Protein AF-A0A922MHQ9-F1 (afdb_monomer)

Solvent-accessible surface area (backbone atoms only — not comparable to full-atom values): 6938 Å² total; per-residue (Å²): 114,76,73,62,31,70,70,41,74,36,50,90,75,56,65,33,56,46,80,45,79,46,62,55,66,67,61,29,44,54,52,35,54,57,51,30,53,52,40,46,50,33,72,75,74,68,55,50,77,65,57,57,57,72,41,56,87,70,69,75,60,53,77,57,65,64,52,58,71,42,80,59,46,78,47,82,42,68,33,66,55,48,74,43,97,87,71,46,79,42,78,40,54,62,20,65,62,28,32,51,51,21,50,51,46,42,52,52,52,53,52,53,52,57,57,62,74,74,111

Organism: Spodoptera exigua (NCBI:txid7107)

Nearest PDB structures (foldseek):
  5yak-assembly3_E  TM=9.862E-01  e=7.823E-13  Homo sapiens
  4ttc-assembly2_D  TM=9.852E-01  e=1.157E-12  Homo sapiens
  3gh8-assembly3_F  TM=9.803E-01  e=1.157E-12  Mus musculus
  3tnz-assembly1_B  TM=9.846E-01  e=2.702E-12  Mus musculus
  5ko8-assembly2_B-2  TM=9.833E-01  e=8.189E-12  Haliscomenobacter hydrossis DSM 1100

InterPro domains:
  IPR000415 Nitroreductase-like [G3DSA:3.40.109.10] (1-113)
  IPR000415 Nitroreductase-like [SSF55469] (4-110)
  IPR029479 Nitroreductase [PF00881] (4-107)
  IPR050627 Nitroreductase/BluB [PTHR23026] (4-111)

Structure (mmCIF, N/CA/C/O backbone):
data_AF-A0A922MHQ9-F1
#
_entry.id   AF-A0A922MHQ9-F1
#
loop_
_atom_site.group_PDB
_atom_site.id
_atom_site.type_symbol
_atom_site.label_atom_id
_atom_site.label_alt_id
_atom_site.label_comp_id
_atom_site.label_asym_id
_atom_site.label_entity_id
_atom_site.label_seq_id
_atom_site.pdbx_PDB_ins_code
_atom_site.Cartn_x
_atom_site.Cartn_y
_atom_site.Cartn_z
_atom_site.occupancy
_atom_site.B_iso_or_equiv
_atom_site.auth_seq_id
_atom_site.auth_comp_id
_atom_site.auth_asym_id
_atom_site.auth_atom_id
_atom_site.pdbx_PDB_model_num
ATOM 1 N N . MET A 1 1 ? -3.295 -13.538 -7.881 1.00 41.75 1 MET A N 1
ATOM 2 C CA . MET A 1 1 ? -3.264 -12.080 -7.611 1.00 41.75 1 MET A CA 1
ATOM 3 C C . MET A 1 1 ? -2.092 -11.383 -8.292 1.00 41.75 1 MET A C 1
ATOM 5 O O . MET A 1 1 ? -2.360 -10.586 -9.174 1.00 41.75 1 MET A O 1
ATOM 9 N N . HIS A 1 2 ? -0.829 -11.718 -7.990 1.00 40.16 2 HIS A N 1
ATOM 10 C CA . HIS A 1 2 ? 0.347 -11.065 -8.605 1.00 40.16 2 HIS A CA 1
ATOM 11 C C . HIS A 1 2 ? 0.372 -11.123 -10.151 1.00 40.16 2 HIS A C 1
ATOM 13 O O . HIS A 1 2 ? 0.721 -10.150 -10.808 1.00 40.16 2 HIS A O 1
ATOM 19 N N . GLN A 1 3 ? -0.064 -12.239 -10.745 1.00 48.16 3 GLN A N 1
ATOM 20 C CA . GLN A 1 3 ? -0.081 -12.420 -12.205 1.00 48.16 3 GLN A CA 1
ATOM 21 C C . GLN A 1 3 ? -1.096 -11.530 -12.946 1.00 48.16 3 GLN A C 1
ATOM 23 O O . GLN A 1 3 ? -0.869 -11.216 -14.106 1.00 48.16 3 GLN A O 1
ATOM 28 N N . ALA A 1 4 ? -2.182 -11.089 -12.297 1.00 50.56 4 ALA A N 1
ATOM 29 C CA . ALA A 1 4 ? -3.203 -10.256 -12.944 1.00 50.56 4 ALA A CA 1
ATOM 30 C C . ALA A 1 4 ? -2.778 -8.780 -13.049 1.00 50.56 4 ALA A C 1
ATOM 32 O O . ALA A 1 4 ? -3.116 -8.101 -14.009 1.00 50.56 4 ALA A O 1
ATOM 33 N N . SER A 1 5 ? -1.996 -8.269 -12.094 1.00 52.56 5 SER A N 1
ATOM 34 C CA . SER A 1 5 ? -1.465 -6.900 -12.169 1.00 52.56 5 SER A CA 1
ATOM 35 C C . SER A 1 5 ? -0.307 -6.777 -13.164 1.00 52.56 5 SER A C 1
ATOM 37 O O . SER A 1 5 ? -0.132 -5.722 -13.767 1.00 52.56 5 SER A O 1
ATOM 39 N N . GLY A 1 6 ? 0.447 -7.862 -13.384 1.00 59.00 6 GLY A N 1
ATOM 40 C CA . GLY A 1 6 ? 1.492 -7.935 -14.413 1.00 59.00 6 GLY A CA 1
ATOM 41 C C . GLY A 1 6 ? 0.962 -7.839 -15.848 1.00 59.00 6 GLY A C 1
ATOM 42 O O . GLY A 1 6 ? 1.706 -7.484 -16.747 1.00 59.00 6 GLY A O 1
ATOM 43 N N . THR A 1 7 ? -0.335 -8.069 -16.081 1.00 59.81 7 THR A N 1
ATOM 44 C CA . THR A 1 7 ? -0.947 -7.878 -17.409 1.00 59.81 7 THR A CA 1
ATOM 45 C C . THR A 1 7 ? -1.397 -6.438 -17.668 1.00 59.81 7 THR A C 1
ATOM 47 O O . THR A 1 7 ? -2.023 -6.164 -18.692 1.00 59.81 7 THR A O 1
ATOM 50 N N . SER A 1 8 ? -1.128 -5.510 -16.743 1.00 56.59 8 SER A N 1
ATOM 51 C CA . SER A 1 8 ? -1.451 -4.097 -16.931 1.00 56.59 8 SER A CA 1
ATOM 52 C C . SER A 1 8 ? -0.647 -3.504 -18.098 1.00 56.59 8 SER A C 1
ATOM 54 O O . SER A 1 8 ? 0.549 -3.781 -18.224 1.00 56.59 8 SER A O 1
ATOM 56 N N . PRO A 1 9 ? -1.242 -2.648 -18.950 1.00 61.34 9 PRO A N 1
ATOM 57 C CA . PRO A 1 9 ? -0.468 -1.910 -19.940 1.00 61.34 9 PRO A CA 1
ATOM 58 C C . PRO A 1 9 ? 0.532 -0.976 -19.236 1.00 61.34 9 PRO A C 1
ATOM 60 O O . PRO A 1 9 ? 0.216 -0.353 -18.222 1.00 61.34 9 PRO A O 1
ATOM 63 N N . SER A 1 10 ? 1.747 -0.858 -19.778 1.00 54.75 10 SER A N 1
ATOM 64 C CA . SER A 1 10 ? 2.763 0.092 -19.303 1.00 54.75 10 SER A CA 1
ATOM 65 C C . SER A 1 10 ? 3.399 0.849 -20.461 1.00 54.75 10 SER A C 1
ATOM 67 O O . SER A 1 10 ? 3.622 0.298 -21.544 1.00 54.75 10 SER A O 1
ATOM 69 N N . GLY A 1 11 ? 3.721 2.125 -20.227 1.00 42.97 11 GLY A N 1
ATOM 70 C CA . GLY A 1 11 ? 4.460 2.939 -21.188 1.00 42.97 11 GLY A CA 1
ATOM 71 C C . GLY A 1 11 ? 5.769 2.252 -21.588 1.00 42.97 11 GLY A C 1
ATOM 72 O O . GLY A 1 11 ? 6.576 1.888 -20.732 1.00 42.97 11 GLY A O 1
ATOM 73 N N . ALA A 1 12 ? 5.965 2.045 -22.892 1.00 56.66 12 ALA A N 1
ATOM 74 C CA . ALA A 1 12 ? 7.128 1.353 -23.459 1.00 56.66 12 ALA A CA 1
ATOM 75 C C . ALA A 1 12 ? 7.389 -0.066 -22.898 1.00 56.66 12 ALA A C 1
ATOM 77 O O . ALA A 1 12 ? 8.540 -0.511 -22.898 1.00 56.66 12 ALA A O 1
ATOM 78 N N . HIS A 1 13 ? 6.338 -0.750 -22.417 1.00 63.31 13 HIS A N 1
ATOM 79 C CA . HIS A 1 13 ? 6.400 -2.094 -21.829 1.00 63.31 13 HIS A CA 1
ATOM 80 C C . HIS A 1 13 ? 7.510 -2.207 -20.767 1.00 63.31 13 HIS A C 1
ATOM 82 O O . HIS A 1 13 ? 8.420 -3.029 -20.855 1.00 63.31 13 HIS A O 1
ATOM 88 N N . THR A 1 14 ? 7.506 -1.255 -19.829 1.00 59.84 14 THR A N 1
ATOM 89 C CA . THR A 1 14 ? 8.537 -1.118 -18.786 1.00 59.84 14 THR A CA 1
ATOM 90 C C . THR A 1 14 ? 8.136 -1.707 -17.440 1.00 59.84 14 THR A C 1
ATOM 92 O O . THR A 1 14 ? 9.009 -1.833 -16.589 1.00 59.84 14 THR A O 1
ATOM 95 N N . GLU A 1 15 ? 6.853 -2.044 -17.261 1.00 73.62 15 GLU A N 1
ATOM 96 C CA . GLU A 1 15 ? 6.286 -2.655 -16.046 1.00 73.62 15 GLU A CA 1
ATOM 97 C C . GLU A 1 15 ? 6.801 -1.997 -14.749 1.00 73.62 15 GLU A C 1
ATOM 99 O O . GLU A 1 15 ? 7.409 -2.652 -13.904 1.00 73.62 15 GLU A O 1
ATOM 104 N N . PRO A 1 16 ? 6.605 -0.671 -14.589 1.00 81.12 16 PRO A N 1
ATOM 105 C CA . PRO A 1 16 ? 7.291 0.144 -13.589 1.00 81.12 16 PRO A CA 1
ATOM 106 C C . PRO A 1 16 ? 6.694 0.009 -12.177 1.00 81.12 16 PRO A C 1
ATOM 108 O O . PRO A 1 16 ? 6.565 1.004 -11.463 1.00 81.12 16 PRO A O 1
ATOM 111 N N . TRP A 1 17 ? 6.293 -1.192 -11.766 1.00 83.19 17 TRP A N 1
ATOM 112 C CA . TRP A 1 17 ? 5.643 -1.455 -10.484 1.00 83.19 17 TRP A CA 1
ATOM 113 C C . TRP A 1 17 ? 6.288 -2.634 -9.754 1.00 83.19 17 TRP A C 1
ATOM 115 O O . TRP A 1 17 ? 6.632 -3.651 -10.350 1.00 83.19 17 TRP A O 1
ATOM 125 N N . THR A 1 18 ? 6.393 -2.519 -8.433 1.00 87.69 18 THR A N 1
ATOM 126 C CA . THR A 1 18 ? 6.730 -3.636 -7.544 1.00 87.69 18 THR A CA 1
ATOM 127 C C . THR A 1 18 ? 5.604 -3.809 -6.536 1.00 87.69 18 THR A C 1
ATOM 129 O O . THR A 1 18 ? 5.274 -2.873 -5.808 1.00 87.69 18 THR A O 1
ATOM 132 N N . PHE A 1 19 ? 5.033 -5.010 -6.476 1.00 90.12 19 PHE A N 1
ATOM 133 C CA . PHE A 1 19 ? 4.049 -5.384 -5.464 1.00 90.12 19 PHE A CA 1
ATOM 134 C C . PHE A 1 19 ? 4.745 -6.171 -4.357 1.00 90.12 19 PHE A C 1
ATOM 136 O O . PHE A 1 19 ? 5.219 -7.281 -4.593 1.00 90.12 19 PHE A O 1
ATOM 143 N N . ILE A 1 20 ? 4.799 -5.606 -3.153 1.00 92.62 20 ILE A N 1
ATOM 144 C CA . ILE A 1 20 ? 5.350 -6.283 -1.977 1.00 92.62 20 ILE A CA 1
ATOM 145 C C . ILE A 1 20 ? 4.189 -6.773 -1.123 1.00 92.62 20 ILE A C 1
ATOM 147 O O . ILE A 1 20 ? 3.364 -5.978 -0.674 1.00 92.62 20 ILE A O 1
ATOM 151 N N . VAL A 1 21 ? 4.128 -8.086 -0.908 1.00 93.31 21 VAL A N 1
ATOM 152 C CA . VAL A 1 21 ? 3.143 -8.711 -0.022 1.00 93.31 21 VAL A CA 1
ATOM 153 C C . VAL A 1 21 ? 3.794 -8.942 1.335 1.00 93.31 21 VAL A C 1
ATOM 155 O O . VAL A 1 21 ? 4.784 -9.664 1.430 1.00 93.31 21 VAL A O 1
ATOM 158 N N . VAL A 1 22 ? 3.232 -8.338 2.381 1.00 94.94 22 VAL A N 1
ATOM 159 C CA . VAL A 1 22 ? 3.708 -8.471 3.762 1.00 94.94 22 VAL A CA 1
ATOM 160 C C . VAL A 1 22 ? 2.671 -9.242 4.569 1.00 94.94 22 VAL A C 1
ATOM 162 O O . VAL A 1 22 ? 1.535 -8.795 4.721 1.00 94.94 22 VAL A O 1
ATOM 165 N N . GLN A 1 23 ? 3.065 -10.406 5.077 1.00 95.50 23 GLN A N 1
ATOM 166 C CA . GLN A 1 23 ? 2.236 -11.253 5.946 1.00 95.50 23 GLN A CA 1
ATOM 167 C C . GLN A 1 23 ? 2.815 -11.383 7.355 1.00 95.50 23 GLN A C 1
ATOM 169 O O . GLN A 1 23 ? 2.068 -11.644 8.296 1.00 95.50 23 GLN A O 1
ATOM 174 N N . ASP A 1 24 ? 4.123 -11.167 7.494 1.00 96.69 24 ASP A N 1
ATOM 175 C CA . ASP A 1 24 ? 4.833 -11.253 8.762 1.00 96.69 24 ASP A CA 1
ATOM 176 C C . ASP A 1 24 ? 4.258 -10.259 9.797 1.00 96.69 24 ASP A C 1
ATOM 178 O O . ASP A 1 24 ? 4.204 -9.054 9.516 1.00 96.69 24 ASP A O 1
ATOM 182 N N . PRO A 1 25 ? 3.781 -10.730 10.967 1.00 95.50 25 PRO A N 1
ATOM 183 C CA . PRO A 1 25 ? 3.165 -9.869 11.973 1.00 95.50 25 PRO A CA 1
ATOM 184 C C . PRO A 1 25 ? 4.098 -8.786 12.518 1.00 95.50 25 PRO A C 1
ATOM 186 O O . PRO A 1 25 ? 3.638 -7.665 12.738 1.00 95.50 25 PRO A O 1
ATOM 189 N N . GLU A 1 26 ? 5.386 -9.094 12.702 1.00 96.50 26 GLU A N 1
ATOM 190 C CA . GLU A 1 26 ? 6.372 -8.139 13.220 1.00 96.50 26 GLU A CA 1
ATOM 191 C C . GLU A 1 26 ? 6.604 -7.008 12.214 1.00 96.50 26 GLU A C 1
ATOM 193 O O . GLU A 1 26 ? 6.475 -5.832 12.557 1.00 96.50 26 GLU A O 1
ATOM 198 N N . MET A 1 27 ? 6.817 -7.348 10.940 1.00 96.94 27 MET A N 1
ATOM 199 C CA . MET A 1 27 ? 6.948 -6.376 9.856 1.00 96.94 27 MET A CA 1
ATOM 200 C C . MET A 1 27 ? 5.688 -5.513 9.704 1.00 96.94 27 MET A C 1
ATOM 202 O O . MET A 1 27 ? 5.786 -4.301 9.512 1.00 96.94 27 MET A O 1
ATOM 206 N N . LYS A 1 28 ? 4.488 -6.100 9.816 1.00 97.38 28 LYS A N 1
ATOM 207 C CA . LYS A 1 28 ? 3.231 -5.330 9.800 1.00 97.38 28 LYS A CA 1
ATOM 208 C C . LYS A 1 28 ? 3.126 -4.365 10.985 1.00 97.38 28 LYS A C 1
ATOM 210 O O . LYS A 1 28 ? 2.647 -3.247 10.797 1.00 97.38 28 LYS A O 1
ATOM 215 N N . SER A 1 29 ? 3.570 -4.771 12.178 1.00 95.62 29 SER A N 1
ATOM 216 C CA . SER A 1 29 ? 3.614 -3.893 13.356 1.00 95.62 29 SER A CA 1
ATOM 217 C C . SER A 1 29 ? 4.561 -2.717 13.132 1.00 95.62 29 SER A C 1
ATOM 219 O O . SER A 1 29 ? 4.155 -1.572 13.304 1.00 95.62 29 SER A O 1
ATOM 221 N N . ALA A 1 30 ? 5.771 -2.984 12.637 1.00 96.75 30 ALA A N 1
ATOM 222 C CA . ALA A 1 30 ? 6.751 -1.943 12.340 1.00 96.75 30 ALA A CA 1
ATOM 223 C C . ALA A 1 30 ? 6.233 -0.942 11.288 1.00 96.75 30 ALA A C 1
ATOM 225 O O . ALA A 1 30 ? 6.378 0.268 11.444 1.00 96.75 30 ALA A O 1
ATOM 226 N N . ILE A 1 31 ? 5.565 -1.430 10.233 1.00 96.69 31 ILE A N 1
ATOM 227 C CA . ILE A 1 31 ? 4.915 -0.567 9.232 1.00 96.69 31 ILE A CA 1
ATOM 228 C C . ILE A 1 31 ? 3.840 0.306 9.884 1.00 96.69 31 ILE A C 1
ATOM 230 O O . ILE A 1 31 ? 3.746 1.493 9.573 1.00 96.69 31 ILE A O 1
ATOM 234 N N . ARG A 1 32 ? 3.016 -0.266 10.768 1.00 96.25 32 ARG A N 1
ATOM 235 C CA . ARG A 1 32 ? 1.956 0.474 11.454 1.00 96.25 32 ARG A CA 1
ATOM 236 C C . ARG A 1 32 ? 2.518 1.602 12.309 1.00 96.25 32 ARG A C 1
ATOM 238 O O . ARG A 1 32 ? 2.010 2.709 12.198 1.00 96.25 32 ARG A O 1
ATOM 245 N N . GLU A 1 33 ? 3.542 1.333 13.112 1.00 96.06 33 GLU A N 1
ATOM 246 C CA . GLU A 1 33 ? 4.175 2.337 13.976 1.00 96.06 33 GLU A CA 1
ATOM 247 C C . GLU A 1 33 ? 4.658 3.545 13.164 1.00 96.06 33 GLU A C 1
ATOM 249 O O . GLU A 1 33 ? 4.283 4.676 13.464 1.00 96.06 33 GLU A O 1
ATOM 254 N N . ILE A 1 34 ? 5.374 3.299 12.060 1.00 95.88 34 ILE A N 1
ATOM 255 C CA . ILE A 1 34 ? 5.866 4.356 11.160 1.00 95.88 34 ILE A CA 1
ATOM 256 C C . ILE A 1 34 ? 4.708 5.157 10.544 1.00 95.88 34 ILE A C 1
ATOM 258 O O . ILE A 1 34 ? 4.770 6.382 10.444 1.00 95.88 34 ILE A O 1
ATOM 262 N N . VAL A 1 35 ? 3.643 4.478 10.103 1.00 94.25 35 VAL A N 1
ATOM 263 C CA . VAL A 1 35 ? 2.492 5.144 9.472 1.00 94.25 35 VAL A CA 1
ATOM 264 C C . VAL A 1 35 ? 1.698 5.976 10.480 1.00 94.25 35 VAL A C 1
ATOM 266 O O . VAL A 1 35 ? 1.258 7.072 10.136 1.00 94.25 35 VAL A O 1
ATOM 269 N N . GLU A 1 36 ? 1.494 5.475 11.700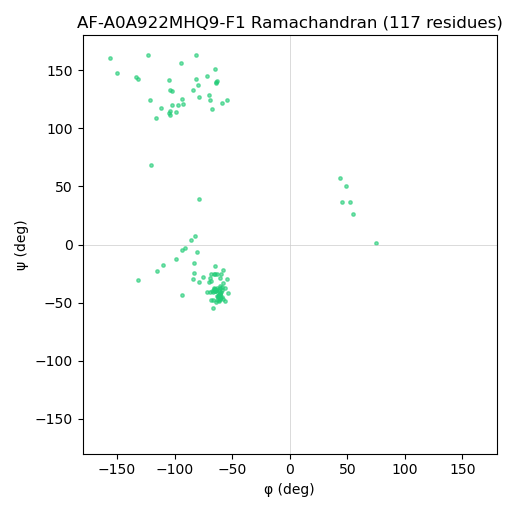 1.00 93.88 36 GLU A N 1
ATOM 270 C CA . GLU A 1 36 ? 0.767 6.198 12.749 1.00 93.88 36 GLU A CA 1
ATOM 271 C C . GLU A 1 36 ? 1.546 7.438 13.222 1.00 93.88 36 GLU A C 1
ATOM 273 O O . GLU A 1 36 ? 0.936 8.498 13.374 1.00 93.88 36 GLU A O 1
ATOM 278 N N . GLU A 1 37 ? 2.876 7.344 13.362 1.00 92.88 37 GLU A N 1
ATOM 279 C CA . GLU A 1 37 ? 3.747 8.481 13.701 1.00 92.88 37 GLU A CA 1
ATOM 280 C C . GLU A 1 37 ? 3.693 9.584 12.626 1.00 92.88 37 GLU A C 1
ATOM 282 O O . GLU A 1 37 ? 3.463 10.758 12.936 1.00 92.88 37 GLU A O 1
ATOM 287 N N . GLU A 1 38 ? 3.828 9.224 11.343 1.00 89.94 38 GLU A N 1
ATOM 288 C CA . GLU A 1 38 ? 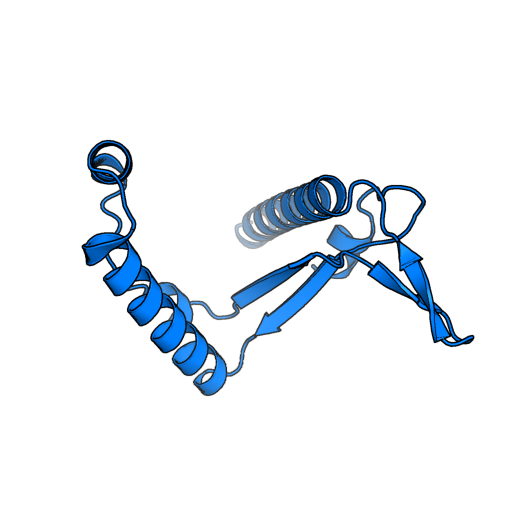3.744 10.199 10.247 1.00 89.94 38 GLU A CA 1
ATOM 289 C C . GLU A 1 38 ? 2.341 10.809 10.112 1.00 89.94 38 GLU A C 1
ATOM 291 O O . GLU A 1 38 ? 2.221 12.004 9.836 1.00 89.94 38 GLU A O 1
ATOM 296 N N . GLU A 1 39 ? 1.271 10.034 10.323 1.00 87.31 39 GLU A N 1
ATOM 297 C CA . GLU A 1 39 ? -0.099 10.561 10.335 1.00 87.31 39 GLU A CA 1
ATOM 298 C C . GLU A 1 39 ? -0.294 11.569 11.474 1.00 87.31 39 GLU A C 1
ATOM 300 O O . GLU A 1 39 ? -0.826 12.654 11.234 1.00 87.31 39 GLU A O 1
ATOM 305 N N . GLU A 1 40 ? 0.183 11.281 12.689 1.00 86.88 40 GLU A N 1
ATOM 306 C CA . GLU A 1 40 ? 0.105 12.221 13.814 1.00 86.88 40 GLU A CA 1
ATOM 307 C C . GLU A 1 40 ? 0.828 13.545 13.509 1.00 86.88 40 GLU A C 1
ATOM 309 O O . GLU A 1 40 ? 0.261 14.628 13.704 1.00 86.88 40 GLU A O 1
ATOM 314 N N . LEU A 1 41 ? 2.040 13.483 12.948 1.00 86.19 41 LEU A N 1
ATOM 315 C CA . LEU A 1 41 ? 2.761 14.673 12.484 1.00 86.19 41 LEU A CA 1
ATOM 316 C C . LEU A 1 41 ? 1.996 15.416 11.380 1.00 86.19 41 LEU A C 1
ATOM 318 O O . LEU A 1 41 ? 1.960 16.652 11.367 1.00 86.19 41 LEU A O 1
ATOM 322 N N . ASN A 1 42 ? 1.360 14.684 10.4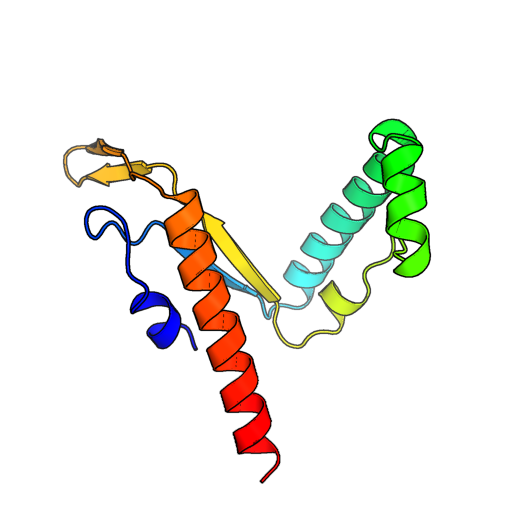64 1.00 83.69 42 ASN A N 1
ATOM 323 C CA . ASN A 1 42 ? 0.598 15.262 9.367 1.00 83.69 42 ASN A CA 1
ATOM 324 C C . ASN A 1 42 ? -0.606 16.061 9.890 1.00 83.69 42 ASN A C 1
ATOM 326 O O . ASN A 1 42 ? -0.740 17.241 9.552 1.00 83.69 42 ASN A O 1
ATOM 330 N N . TYR A 1 43 ? -1.408 15.464 10.783 1.00 76.25 43 TYR A N 1
ATOM 331 C CA . TYR A 1 43 ? -2.546 16.118 11.445 1.00 76.25 43 TYR A CA 1
ATOM 332 C C . TYR A 1 43 ? -2.132 17.356 12.249 1.00 76.25 43 TYR A C 1
ATOM 334 O O . TYR A 1 43 ? -2.848 18.358 12.229 1.00 76.25 43 TYR A O 1
ATOM 342 N N . ASN A 1 44 ? -0.985 17.303 12.931 1.00 77.44 44 ASN A N 1
ATOM 343 C CA . ASN A 1 44 ? -0.550 18.370 13.832 1.00 77.44 44 ASN A CA 1
ATOM 344 C C . ASN A 1 44 ? 0.168 19.532 13.126 1.00 77.44 44 ASN A C 1
ATOM 346 O O . ASN A 1 44 ? 0.119 20.657 13.625 1.00 77.44 44 ASN A O 1
ATOM 350 N N . GLN A 1 45 ? 0.854 19.288 12.001 1.00 74.44 45 GLN A N 1
ATOM 351 C CA . GLN A 1 45 ? 1.776 20.279 11.420 1.00 74.44 45 GLN A CA 1
ATOM 352 C C . GLN A 1 45 ? 1.616 20.527 9.916 1.00 74.44 45 GLN A C 1
ATOM 354 O O . GLN A 1 45 ? 1.909 21.634 9.462 1.00 74.44 45 GLN A O 1
ATOM 359 N N . ARG A 1 46 ? 1.198 19.531 9.123 1.00 67.19 46 ARG A N 1
ATOM 360 C CA . ARG A 1 46 ? 1.287 19.593 7.648 1.00 67.19 46 ARG A CA 1
ATOM 361 C C . ARG A 1 46 ? -0.068 19.732 6.943 1.00 67.19 46 ARG A C 1
ATOM 363 O O . ARG A 1 46 ? -0.098 20.177 5.796 1.00 67.19 46 ARG A O 1
ATOM 370 N N . MET A 1 47 ? -1.190 19.428 7.605 1.00 67.94 47 MET A N 1
ATOM 371 C CA . MET A 1 47 ? -2.520 19.607 7.015 1.00 67.94 47 MET A CA 1
ATOM 372 C C . MET A 1 47 ? -2.988 21.068 7.049 1.00 67.94 47 MET A C 1
ATOM 374 O O . MET A 1 47 ? -3.087 21.691 8.107 1.00 67.94 47 MET A O 1
ATOM 378 N N . SER A 1 48 ? -3.383 21.612 5.894 1.00 71.75 48 SER A N 1
ATOM 379 C CA . SER A 1 48 ? -4.115 22.882 5.860 1.00 71.75 48 SER A CA 1
ATOM 380 C C . SER A 1 48 ? -5.490 22.724 6.530 1.00 71.75 48 SER A C 1
ATOM 382 O O . SER A 1 48 ? -6.098 21.653 6.490 1.00 71.75 48 SER A O 1
ATOM 384 N N . ARG A 1 49 ? -6.038 23.801 7.116 1.00 71.88 49 ARG A N 1
ATOM 385 C CA . ARG A 1 49 ? -7.378 23.776 7.749 1.00 71.88 49 ARG A CA 1
ATOM 386 C C . ARG A 1 49 ? -8.485 23.279 6.808 1.00 71.88 49 ARG A C 1
ATOM 388 O O . ARG A 1 49 ? -9.473 22.709 7.272 1.00 71.88 49 ARG A O 1
ATOM 395 N N . GLN A 1 50 ? -8.319 23.507 5.506 1.00 75.56 50 GLN A N 1
ATOM 396 C CA . GLN A 1 50 ? -9.236 23.030 4.476 1.00 75.56 50 GLN A CA 1
ATOM 397 C C . GLN A 1 50 ? -9.172 21.505 4.352 1.00 75.56 50 GLN A C 1
ATOM 399 O O . GLN A 1 50 ? -10.204 20.852 4.458 1.00 75.56 50 GLN A O 1
ATOM 404 N N . TRP A 1 51 ? -7.968 20.932 4.287 1.00 72.38 51 TRP A N 1
ATOM 405 C CA . TRP A 1 51 ? -7.792 19.484 4.180 1.00 72.38 51 TRP A CA 1
ATOM 406 C C . TRP A 1 51 ? -8.314 18.731 5.415 1.00 72.38 51 TRP A C 1
ATOM 408 O O . TRP A 1 51 ? -9.025 17.739 5.282 1.00 72.38 51 TRP A O 1
ATOM 418 N N . VAL A 1 52 ? -8.092 19.268 6.623 1.00 70.12 52 VAL A N 1
ATOM 419 C CA . VAL A 1 52 ? -8.679 18.712 7.861 1.00 70.12 52 VAL A CA 1
ATOM 420 C C . VAL A 1 52 ? -10.211 18.732 7.819 1.00 70.12 52 VAL A C 1
ATOM 422 O O . VAL A 1 52 ? -10.857 17.827 8.339 1.00 70.12 52 VAL A O 1
ATOM 425 N N . THR A 1 53 ? -10.814 19.760 7.213 1.00 75.06 53 THR A N 1
ATOM 426 C CA . THR A 1 53 ? -12.276 19.878 7.104 1.00 75.06 53 THR A CA 1
ATOM 427 C C . THR A 1 53 ? -12.847 18.874 6.107 1.00 75.06 53 THR A C 1
ATOM 429 O O . THR A 1 53 ? -13.850 18.235 6.421 1.00 75.06 53 THR A O 1
ATOM 432 N N . ASP A 1 54 ? -12.173 18.674 4.974 1.00 78.12 54 ASP A N 1
ATOM 433 C CA . ASP A 1 54 ? -12.564 17.705 3.943 1.00 78.12 54 ASP A CA 1
ATOM 434 C C . ASP A 1 54 ? -12.459 16.249 4.431 1.00 78.12 54 ASP A C 1
ATOM 436 O O . ASP A 1 54 ? -13.188 15.380 3.956 1.00 78.12 54 ASP A O 1
ATOM 440 N N . LEU A 1 55 ? -11.597 15.979 5.419 1.00 75.38 55 LEU A N 1
ATOM 441 C CA . LEU A 1 55 ? -11.431 14.655 6.031 1.00 75.38 55 LEU A CA 1
ATOM 442 C C . LEU A 1 55 ? -12.451 14.342 7.139 1.00 75.38 55 LEU A C 1
ATOM 444 O O . LEU A 1 55 ? -12.644 13.172 7.478 1.00 75.38 55 LEU A O 1
ATOM 448 N N . LYS A 1 56 ? -13.159 15.345 7.685 1.00 74.25 56 LYS A N 1
ATOM 449 C CA . LYS A 1 56 ? -14.161 15.147 8.757 1.00 74.25 56 LYS A CA 1
ATOM 450 C C . LYS A 1 56 ? -15.236 14.099 8.433 1.00 74.25 56 LYS A C 1
ATOM 452 O O . LYS A 1 56 ? -15.546 13.316 9.331 1.00 74.25 56 LYS A O 1
ATOM 457 N N . PRO A 1 57 ? -15.796 14.025 7.206 1.00 77.50 57 PRO A N 1
ATOM 458 C CA . PRO A 1 57 ? -16.798 13.015 6.861 1.00 77.50 57 PRO A CA 1
ATOM 459 C C . PRO A 1 57 ? -16.273 11.576 6.928 1.00 77.50 57 PRO A C 1
ATOM 461 O O . PRO A 1 57 ? -17.054 10.654 7.143 1.00 77.50 57 PRO A O 1
ATOM 464 N N . PHE A 1 58 ? -14.962 11.377 6.766 1.00 71.44 58 PHE A N 1
ATOM 465 C CA . PHE A 1 58 ? -14.336 10.054 6.734 1.00 71.44 58 PHE A CA 1
ATOM 466 C C . PHE A 1 58 ? -13.881 9.561 8.114 1.00 71.44 58 PHE A C 1
ATOM 468 O O . PHE A 1 58 ? -13.400 8.435 8.220 1.00 71.44 58 PHE A O 1
ATOM 475 N N . ALA A 1 59 ? -14.037 10.383 9.164 1.00 68.19 59 ALA A N 1
ATOM 476 C CA . ALA A 1 59 ? -13.669 10.073 10.549 1.00 68.19 59 ALA A CA 1
ATOM 477 C C . ALA A 1 59 ? -12.276 9.419 10.683 1.00 68.19 59 ALA A C 1
ATOM 479 O O . ALA A 1 59 ? -12.066 8.529 11.513 1.00 68.19 59 ALA A O 1
ATOM 480 N N . THR A 1 60 ? -11.323 9.843 9.847 1.00 70.38 60 THR A N 1
ATOM 481 C CA . THR A 1 60 ? -9.978 9.274 9.803 1.00 70.38 60 THR A CA 1
ATOM 482 C C . THR A 1 60 ? -9.244 9.604 11.096 1.00 70.38 60 THR A C 1
ATOM 484 O O . THR A 1 60 ? -9.015 10.766 11.423 1.00 70.38 60 THR A O 1
ATOM 487 N N . LYS A 1 61 ? -8.890 8.566 11.855 1.00 77.25 61 LYS A N 1
ATOM 488 C CA . LYS A 1 61 ? -8.055 8.685 13.053 1.00 77.25 61 LYS A CA 1
ATOM 489 C C . LYS A 1 61 ? -6.586 8.421 12.692 1.00 77.25 61 LYS A C 1
ATOM 491 O O . LYS A 1 61 ? -6.338 7.722 11.699 1.00 77.25 61 LYS A O 1
ATOM 496 N N . PRO A 1 62 ? -5.630 8.942 13.484 1.00 79.00 62 PRO A N 1
ATOM 497 C CA . PRO A 1 62 ? -4.219 8.581 13.352 1.00 79.00 62 PRO A CA 1
ATOM 498 C C . PRO A 1 62 ? -3.995 7.077 13.537 1.00 79.00 62 PRO A C 1
ATOM 500 O O . PRO A 1 62 ? -3.234 6.485 12.791 1.00 79.00 62 PRO A O 1
ATOM 503 N N . VAL A 1 63 ? -4.745 6.441 14.445 1.00 87.56 63 VAL A N 1
ATOM 504 C CA . VAL A 1 63 ? -4.662 4.995 14.710 1.00 87.56 63 VAL A CA 1
ATOM 505 C C . VAL A 1 63 ? -5.198 4.179 13.524 1.00 87.56 63 VAL A C 1
ATOM 507 O O . VAL A 1 63 ? -6.357 4.342 13.126 1.00 87.56 63 VAL A O 1
ATOM 510 N N . LYS A 1 64 ? -4.376 3.270 12.988 1.00 90.69 64 LYS A N 1
ATOM 511 C CA . LYS A 1 64 ? -4.627 2.429 11.806 1.00 90.69 64 LYS A CA 1
ATOM 512 C C . LYS A 1 64 ? -4.563 0.927 12.154 1.00 90.69 64 LYS A C 1
ATOM 514 O O . LYS A 1 64 ? -3.673 0.216 11.679 1.00 90.69 64 LYS A O 1
ATOM 519 N N . PRO A 1 65 ? -5.520 0.388 12.936 1.00 92.00 65 PRO A N 1
ATOM 520 C CA . PRO A 1 65 ? -5.474 -1.006 13.396 1.00 92.00 65 PRO A CA 1
ATOM 521 C C . PRO A 1 65 ? -5.484 -2.026 12.246 1.00 92.00 65 PRO A C 1
ATOM 523 O O . PRO A 1 65 ? -4.834 -3.066 12.328 1.00 92.00 65 PRO A O 1
ATOM 526 N N . TYR A 1 66 ? -6.102 -1.672 11.114 1.00 92.12 66 TYR A N 1
ATOM 527 C CA . TYR A 1 66 ? -6.140 -2.499 9.907 1.00 92.12 66 TYR A CA 1
ATOM 528 C C . TYR A 1 66 ? -4.755 -2.858 9.344 1.00 92.12 66 TYR A C 1
ATOM 530 O O . TYR A 1 66 ? -4.648 -3.849 8.626 1.00 92.12 66 TYR A O 1
ATOM 538 N N . LEU A 1 67 ? -3.696 -2.098 9.658 1.00 94.62 67 LEU A N 1
ATOM 539 C CA . LEU A 1 67 ? -2.330 -2.430 9.239 1.00 94.62 67 LEU A CA 1
ATOM 540 C C . LEU A 1 67 ? -1.789 -3.676 9.957 1.00 94.62 67 LEU A C 1
ATOM 542 O O . LEU A 1 67 ? -1.006 -4.424 9.379 1.00 94.62 67 LEU A O 1
ATOM 546 N N . SER A 1 68 ? -2.248 -3.941 11.181 1.00 92.31 68 SER A N 1
ATOM 547 C CA . SER A 1 68 ? -1.911 -5.156 11.930 1.00 92.31 68 SER A CA 1
ATOM 548 C C . SER A 1 68 ? -2.948 -6.259 11.716 1.00 92.31 68 SER A C 1
ATOM 550 O O . SER A 1 68 ? -2.568 -7.410 11.485 1.00 92.31 68 SER A O 1
ATOM 552 N N . ASP A 1 69 ? -4.238 -5.907 11.754 1.00 93.50 69 ASP A N 1
ATOM 553 C CA . ASP A 1 69 ? -5.356 -6.861 11.757 1.00 93.50 69 ASP A CA 1
ATOM 554 C C . ASP A 1 69 ? -5.533 -7.581 10.413 1.00 93.50 69 ASP A C 1
ATOM 556 O O . ASP A 1 69 ? -5.947 -8.740 10.368 1.00 93.50 69 ASP A O 1
ATOM 560 N N . ALA A 1 70 ? -5.221 -6.910 9.298 1.00 93.12 70 ALA A N 1
ATOM 561 C CA . ALA A 1 70 ? -5.358 -7.508 7.977 1.00 93.12 70 ALA A CA 1
ATOM 562 C C . ALA A 1 70 ? -4.412 -8.716 7.815 1.00 93.12 70 ALA A C 1
ATOM 564 O O . ALA A 1 70 ? -3.242 -8.644 8.200 1.00 93.12 70 ALA A O 1
ATOM 565 N N . PRO A 1 71 ? -4.854 -9.822 7.186 1.00 93.31 71 PRO A N 1
ATOM 566 C CA . PRO A 1 71 ? -4.024 -11.020 7.022 1.00 93.31 71 PRO A CA 1
ATOM 567 C C . PRO A 1 71 ? -2.800 -10.783 6.125 1.00 93.31 71 PRO A C 1
ATOM 569 O O . PRO A 1 71 ? -1.796 -11.477 6.255 1.00 93.31 71 PRO A O 1
ATOM 572 N N . ALA A 1 72 ? -2.869 -9.800 5.227 1.00 93.56 72 ALA A N 1
ATOM 573 C CA . ALA A 1 72 ? -1.756 -9.377 4.394 1.00 93.56 72 ALA A CA 1
ATOM 574 C C . ALA A 1 72 ? -1.871 -7.885 4.066 1.00 93.56 72 ALA A C 1
ATOM 576 O O . ALA A 1 72 ? -2.977 -7.372 3.885 1.00 93.56 72 ALA A O 1
ATOM 577 N N . LEU A 1 73 ? -0.727 -7.221 3.922 1.00 95.00 73 LEU A N 1
ATOM 578 C CA . LEU A 1 73 ? -0.615 -5.896 3.317 1.00 95.00 73 LEU A CA 1
ATOM 579 C C . LEU A 1 73 ? -0.019 -6.030 1.918 1.00 95.00 73 LEU A C 1
ATOM 581 O O . LEU A 1 73 ? 0.899 -6.822 1.705 1.00 95.00 73 LEU A O 1
ATOM 585 N N . VAL A 1 74 ? -0.520 -5.237 0.972 1.00 94.31 74 VAL A N 1
ATOM 586 C CA . VAL A 1 74 ? 0.064 -5.120 -0.369 1.00 94.31 74 VAL A CA 1
ATOM 587 C C . VAL A 1 74 ? 0.560 -3.695 -0.553 1.00 94.31 74 VAL A C 1
ATOM 589 O O . VAL A 1 74 ? -0.236 -2.766 -0.675 1.00 94.31 74 VAL A O 1
ATOM 592 N N . LEU A 1 75 ? 1.880 -3.526 -0.569 1.00 93.50 75 LEU A N 1
ATOM 593 C CA . LEU A 1 75 ? 2.532 -2.246 -0.820 1.00 93.50 75 LEU A CA 1
ATOM 594 C C . LEU A 1 75 ? 2.859 -2.139 -2.311 1.00 93.50 75 LEU A C 1
ATOM 596 O O . LEU A 1 75 ? 3.519 -3.016 -2.874 1.00 93.50 75 LEU A O 1
ATOM 600 N N . VAL A 1 76 ? 2.394 -1.065 -2.946 1.00 92.12 76 VAL A N 1
ATOM 601 C CA . VAL A 1 76 ? 2.606 -0.811 -4.375 1.00 92.12 76 VAL A CA 1
ATOM 602 C C . VAL A 1 76 ? 3.675 0.259 -4.530 1.00 92.12 76 VAL A C 1
ATOM 604 O O . VAL A 1 76 ? 3.455 1.423 -4.200 1.00 92.12 76 VAL A O 1
ATOM 607 N N . PHE A 1 77 ? 4.834 -0.129 -5.052 1.00 90.75 77 PHE A N 1
ATOM 608 C CA . PHE A 1 77 ? 5.932 0.789 -5.321 1.00 90.75 77 PHE A CA 1
ATOM 609 C C . PHE A 1 77 ? 6.002 1.115 -6.804 1.00 90.75 77 PHE A C 1
ATOM 611 O O . PHE A 1 77 ? 6.009 0.221 -7.647 1.00 90.75 77 PHE A O 1
ATOM 618 N N . ARG A 1 78 ? 6.120 2.406 -7.112 1.00 90.62 78 ARG A N 1
ATOM 619 C CA . ARG A 1 78 ? 6.442 2.888 -8.454 1.00 90.62 78 ARG A CA 1
ATOM 620 C C . ARG A 1 78 ? 7.952 2.876 -8.668 1.00 90.62 78 ARG A C 1
ATOM 622 O O . ARG A 1 78 ? 8.695 3.444 -7.869 1.00 90.62 78 ARG A O 1
ATOM 629 N N . GLN A 1 79 ? 8.390 2.354 -9.804 1.00 85.94 79 GLN A N 1
ATOM 630 C CA . GLN A 1 79 ? 9.758 2.487 -10.291 1.00 85.94 79 GLN A CA 1
ATOM 631 C C . GLN A 1 79 ? 9.854 3.707 -11.218 1.00 85.94 79 GLN A C 1
ATOM 633 O O . GLN A 1 79 ? 9.143 3.821 -12.213 1.00 85.94 79 GLN A O 1
ATOM 638 N N . THR A 1 80 ? 10.711 4.673 -10.883 1.00 83.25 80 THR A N 1
ATOM 639 C CA . THR A 1 80 ? 10.952 5.847 -11.750 1.00 83.25 80 THR A CA 1
ATOM 640 C C . THR A 1 80 ? 11.972 5.552 -12.848 1.00 83.25 80 THR A C 1
ATOM 642 O O . THR A 1 80 ? 11.977 6.191 -13.901 1.00 83.25 80 THR A O 1
ATOM 645 N N . HIS A 1 81 ? 12.837 4.574 -12.604 1.00 83.69 81 HIS A N 1
ATOM 646 C CA . HIS A 1 81 ? 13.858 4.099 -13.516 1.00 83.69 81 HIS A CA 1
ATOM 647 C C . HIS A 1 81 ? 14.226 2.659 -13.157 1.00 83.69 81 HIS A C 1
ATOM 649 O O . HIS A 1 81 ? 14.012 2.209 -12.033 1.00 83.69 81 HIS A O 1
ATOM 655 N N . SER A 1 82 ? 14.832 1.971 -14.116 1.00 82.56 82 SER A N 1
ATOM 656 C CA . SER A 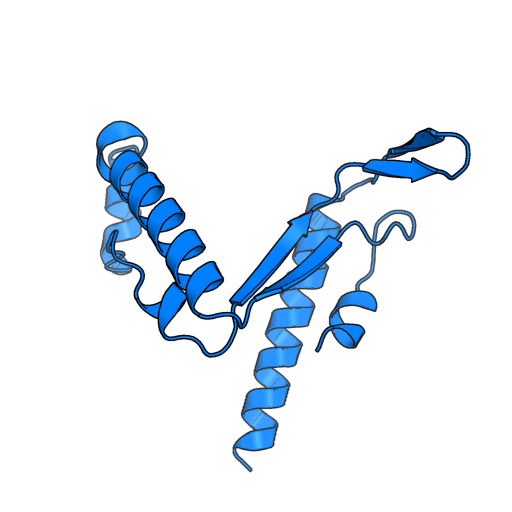1 82 ? 15.439 0.651 -13.946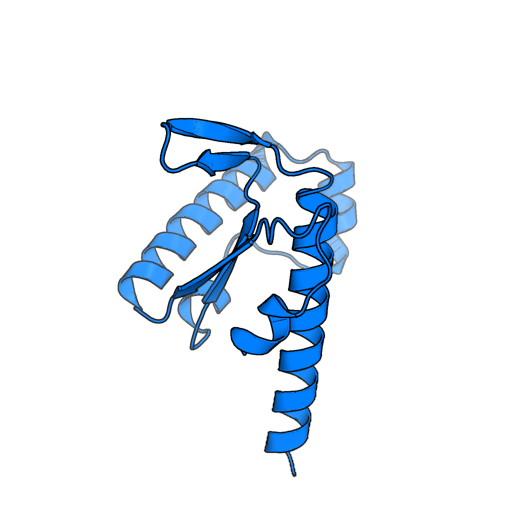 1.00 82.56 82 SER A CA 1
ATOM 657 C C . SER A 1 82 ? 16.908 0.700 -14.354 1.00 82.56 82 SER A C 1
ATOM 659 O O . SER A 1 82 ? 17.348 1.630 -15.040 1.00 82.56 82 SER A O 1
ATOM 661 N N . TRP A 1 83 ? 17.668 -0.302 -13.935 1.00 83.19 83 TRP A N 1
ATOM 662 C CA . TRP A 1 83 ? 19.062 -0.479 -14.322 1.00 83.19 83 TRP A CA 1
ATOM 663 C C . TRP A 1 83 ? 19.151 -1.590 -15.363 1.00 83.19 83 TRP A C 1
ATOM 665 O O . TRP A 1 83 ? 18.523 -2.636 -15.216 1.00 83.19 83 TRP A O 1
ATOM 675 N N . ARG A 1 84 ? 19.892 -1.343 -16.440 1.00 79.25 84 ARG A N 1
ATOM 676 C CA . ARG A 1 84 ? 20.252 -2.366 -17.424 1.00 79.25 84 ARG A CA 1
ATOM 677 C C . ARG A 1 84 ? 21.453 -3.169 -16.923 1.00 79.25 84 ARG A C 1
ATOM 679 O O . ARG A 1 84 ? 22.188 -2.702 -16.056 1.00 79.25 84 ARG A O 1
ATOM 686 N N . GLU A 1 85 ? 21.689 -4.334 -17.519 1.00 83.12 85 GLU A N 1
ATOM 687 C CA . GLU A 1 85 ? 22.856 -5.180 -17.212 1.00 83.12 85 GLU A CA 1
ATOM 688 C C . GLU A 1 85 ? 24.197 -4.466 -17.467 1.00 83.12 85 GLU A C 1
ATOM 690 O O . GLU A 1 85 ? 25.189 -4.757 -16.809 1.00 83.12 85 GLU A O 1
ATOM 695 N N . 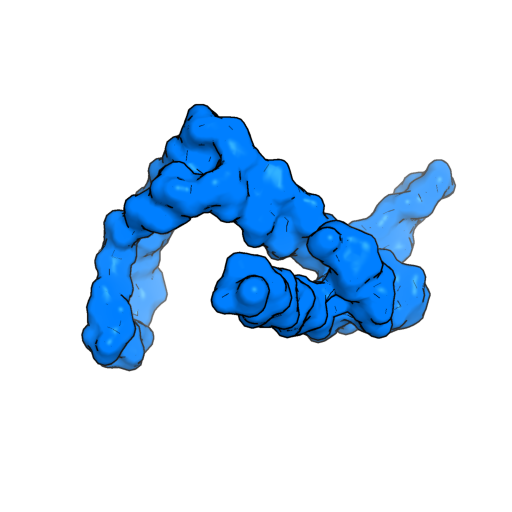ASP A 1 86 ? 24.216 -3.469 -18.359 1.00 85.69 86 ASP A N 1
ATOM 696 C CA . ASP A 1 86 ? 25.376 -2.609 -18.628 1.00 85.69 86 ASP A CA 1
ATOM 697 C C . ASP A 1 86 ? 25.537 -1.445 -17.625 1.00 85.69 86 ASP A C 1
ATOM 699 O O . ASP A 1 86 ? 26.353 -0.546 -17.835 1.00 85.69 86 ASP A O 1
ATOM 703 N N . GLY A 1 87 ? 24.737 -1.419 -16.553 1.00 86.75 87 GLY A N 1
ATOM 704 C CA . GLY A 1 87 ? 24.740 -0.374 -15.529 1.00 86.75 87 GLY A CA 1
ATOM 705 C C . GLY A 1 87 ? 24.083 0.942 -15.957 1.00 86.75 87 GLY A C 1
ATOM 706 O O . GLY A 1 87 ? 24.042 1.891 -15.170 1.00 86.75 87 GLY A O 1
ATOM 707 N N . LYS A 1 88 ? 23.537 1.045 -17.179 1.00 86.06 88 LYS A N 1
ATOM 708 C CA . LYS A 1 88 ? 22.867 2.273 -17.630 1.00 86.06 88 LYS A CA 1
ATOM 709 C C . LYS A 1 88 ? 21.438 2.352 -17.109 1.00 86.06 88 LYS A C 1
ATOM 711 O O . LYS A 1 88 ? 20.693 1.372 -17.093 1.00 86.06 88 LYS A O 1
ATOM 716 N N . LYS A 1 89 ? 21.018 3.567 -16.752 1.00 85.19 89 LYS A N 1
ATOM 717 C CA . LYS A 1 89 ? 19.631 3.850 -16.367 1.00 85.19 89 LYS A CA 1
ATOM 718 C C . LYS A 1 89 ? 18.706 3.768 -17.582 1.00 85.19 89 LYS A C 1
ATOM 720 O O . LYS A 1 89 ? 18.928 4.435 -18.591 1.00 85.19 89 LYS A O 1
ATOM 725 N N . ARG A 1 90 ? 17.624 3.002 -17.460 1.00 81.44 90 ARG A N 1
ATOM 726 C CA . ARG A 1 90 ? 16.468 3.023 -18.363 1.00 81.44 90 ARG A CA 1
ATOM 727 C C . ARG A 1 90 ? 15.329 3.753 -17.659 1.00 81.44 90 ARG A C 1
ATOM 729 O O . ARG A 1 90 ? 14.802 3.270 -16.660 1.00 81.44 90 ARG A O 1
ATOM 736 N N . MET A 1 91 ? 14.958 4.913 -18.189 1.00 83.19 91 MET A N 1
ATOM 737 C CA . MET A 1 91 ? 13.850 5.706 -17.656 1.00 83.19 91 MET A CA 1
ATOM 738 C C . MET A 1 91 ? 12.508 5.041 -17.964 1.00 83.19 91 MET A C 1
ATOM 740 O O . MET A 1 91 ? 12.336 4.425 -19.020 1.00 83.19 91 MET A O 1
ATOM 744 N N . HIS A 1 92 ? 11.563 5.176 -17.038 1.00 81.38 92 HIS A N 1
ATOM 745 C CA . HIS A 1 92 ? 10.196 4.692 -17.203 1.00 81.38 92 HIS A CA 1
ATOM 746 C C . HIS A 1 92 ? 9.272 5.873 -17.501 1.00 81.38 92 HIS A C 1
ATOM 748 O O . HIS A 1 92 ? 9.086 6.762 -16.669 1.00 81.38 92 HIS A O 1
ATOM 754 N N . TYR A 1 93 ? 8.700 5.898 -18.703 1.00 77.62 93 TYR A N 1
ATOM 755 C CA . TYR A 1 93 ? 7.765 6.945 -19.114 1.00 77.62 93 TYR A CA 1
ATOM 756 C C . TYR A 1 93 ? 6.379 6.672 -18.533 1.00 77.62 93 TYR A C 1
ATOM 758 O O . TYR A 1 93 ? 5.909 5.536 -18.561 1.00 77.62 93 TYR A O 1
ATOM 766 N N . TYR A 1 94 ? 5.717 7.715 -18.024 1.00 82.62 94 TYR A N 1
ATOM 767 C CA . TYR A 1 94 ? 4.388 7.611 -17.406 1.00 82.62 94 TYR A CA 1
ATOM 768 C C . TYR A 1 94 ? 4.311 6.539 -16.306 1.00 82.62 94 TYR A C 1
ATOM 770 O O . TYR A 1 94 ? 3.295 5.857 -16.159 1.00 82.62 94 TYR A O 1
ATOM 778 N N . SER A 1 95 ? 5.388 6.379 -15.532 1.00 84.25 95 SER A N 1
ATOM 779 C CA . SER A 1 95 ? 5.492 5.356 -14.485 1.00 84.25 95 SER A CA 1
ATOM 780 C C . SER A 1 95 ? 4.391 5.470 -13.433 1.00 84.25 95 SER A C 1
ATOM 782 O O . SER A 1 95 ? 3.910 4.458 -12.935 1.00 84.25 95 SER A O 1
ATOM 784 N N . GLU A 1 96 ? 3.935 6.688 -13.141 1.00 85.94 96 GLU A N 1
ATOM 785 C CA . GLU A 1 96 ? 2.835 6.942 -12.207 1.00 85.94 96 GLU A CA 1
ATOM 786 C C . GLU A 1 96 ? 1.500 6.413 -12.715 1.00 85.94 96 GLU A C 1
ATOM 788 O O . GLU A 1 96 ? 0.881 5.582 -12.058 1.00 85.94 96 GLU A O 1
ATOM 793 N N . ILE A 1 97 ? 1.105 6.829 -13.921 1.00 88.25 97 ILE A N 1
ATOM 79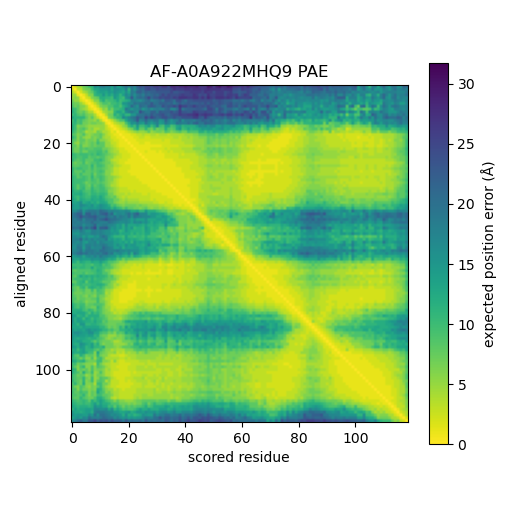4 C CA . ILE A 1 97 ? -0.145 6.398 -14.553 1.00 88.25 97 ILE A CA 1
ATOM 795 C C . ILE A 1 97 ? -0.123 4.882 -14.767 1.00 88.25 97 ILE A C 1
ATOM 797 O O . ILE A 1 97 ? -1.093 4.203 -14.453 1.00 88.25 97 ILE A O 1
ATOM 801 N N . SER A 1 98 ? 1.006 4.337 -15.226 1.00 84.62 98 SER A N 1
ATOM 802 C CA . SER A 1 98 ? 1.174 2.894 -15.432 1.00 84.62 98 SER A CA 1
ATOM 803 C C . SER A 1 98 ? 0.992 2.114 -14.120 1.00 84.62 98 SER A C 1
ATOM 805 O O . SER A 1 98 ? 0.252 1.135 -14.083 1.00 84.62 98 SER A O 1
ATOM 807 N N . THR A 1 99 ? 1.603 2.579 -13.023 1.00 88.12 99 THR A N 1
ATOM 808 C CA . THR A 1 99 ? 1.458 1.958 -11.691 1.00 88.12 99 THR A CA 1
ATOM 809 C C . THR A 1 99 ? 0.029 2.083 -11.159 1.00 88.12 99 THR A C 1
ATOM 811 O O . THR A 1 99 ? -0.500 1.128 -10.592 1.00 88.12 99 THR A O 1
ATOM 814 N N . ALA A 1 100 ? -0.627 3.226 -11.375 1.00 90.25 100 ALA A N 1
ATOM 815 C CA . ALA A 1 100 ? -2.010 3.444 -10.960 1.00 90.25 100 ALA A CA 1
ATOM 816 C C . ALA A 1 100 ? -2.993 2.518 -11.699 1.00 90.25 100 ALA A C 1
ATOM 818 O O . ALA A 1 100 ? -3.890 1.959 -11.070 1.00 90.25 100 ALA A O 1
ATOM 819 N N . ILE A 1 101 ? -2.801 2.289 -13.006 1.00 88.31 101 ILE A N 1
ATOM 820 C CA . ILE A 1 101 ? -3.607 1.324 -13.775 1.00 88.31 101 ILE A CA 1
ATOM 821 C C . ILE A 1 101 ? -3.411 -0.094 -13.219 1.00 88.31 101 ILE A C 1
ATOM 823 O O . ILE A 1 101 ? -4.394 -0.801 -12.987 1.00 88.31 101 ILE A O 1
ATOM 827 N N . ALA A 1 102 ? -2.169 -0.487 -12.918 1.00 87.06 102 ALA A N 1
ATOM 828 C CA . ALA A 1 102 ? -1.877 -1.796 -12.332 1.00 87.06 102 ALA A CA 1
ATOM 829 C C . ALA A 1 102 ? -2.520 -1.975 -10.942 1.00 87.06 102 ALA A C 1
ATOM 831 O O . ALA A 1 102 ? -3.038 -3.051 -10.628 1.00 87.06 102 ALA A O 1
ATOM 832 N N . ALA A 1 103 ? -2.549 -0.916 -10.125 1.00 90.44 103 ALA A N 1
ATOM 833 C CA . ALA A 1 103 ? -3.268 -0.903 -8.852 1.00 90.44 103 ALA A CA 1
ATOM 834 C C . ALA A 1 103 ? -4.795 -1.006 -9.043 1.00 90.44 103 ALA A C 1
ATOM 836 O O . ALA A 1 103 ? -5.457 -1.731 -8.305 1.00 90.44 103 ALA A O 1
ATOM 837 N N . GLY A 1 104 ? -5.360 -0.353 -10.063 1.00 90.12 104 GLY A N 1
ATOM 838 C CA . GLY A 1 104 ? -6.779 -0.483 -10.410 1.00 90.12 104 GLY A CA 1
ATOM 839 C C . GLY A 1 104 ? -7.169 -1.916 -10.791 1.00 90.12 104 GLY A C 1
ATOM 840 O O . GLY A 1 104 ? -8.167 -2.443 -10.298 1.00 90.12 104 GLY A O 1
ATOM 841 N N . ILE A 1 105 ? -6.345 -2.585 -11.603 1.00 90.06 105 ILE A N 1
ATOM 842 C CA . ILE A 1 105 ? -6.546 -3.999 -11.963 1.00 90.06 105 ILE A CA 1
ATOM 843 C C . ILE A 1 105 ? -6.432 -4.901 -10.728 1.00 90.06 105 ILE A C 1
ATOM 845 O O . ILE A 1 105 ? -7.228 -5.828 -10.572 1.00 90.06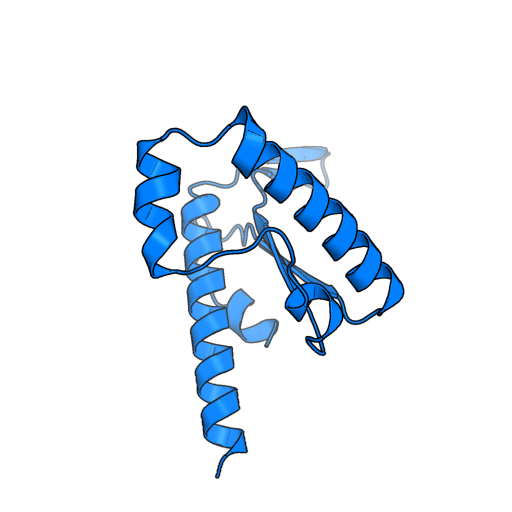 105 ILE A O 1
ATOM 849 N N . LEU A 1 106 ? -5.496 -4.612 -9.814 1.00 89.44 106 LEU A N 1
ATOM 850 C CA . LEU A 1 106 ? -5.38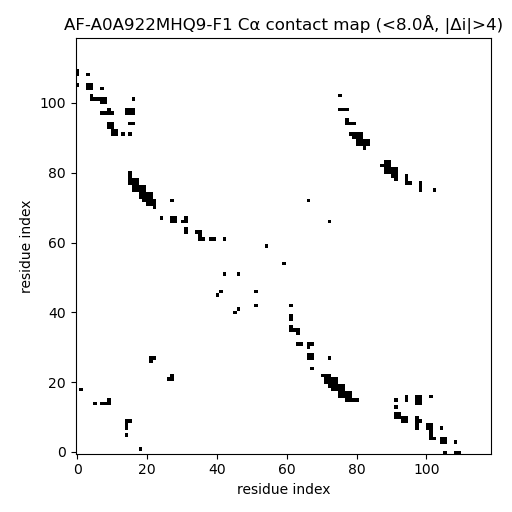0 -5.336 -8.546 1.00 89.44 106 LEU A CA 1
ATOM 851 C C . LEU A 1 106 ? -6.677 -5.250 -7.726 1.00 89.44 106 LEU A C 1
ATOM 853 O O . LEU A 1 106 ? -7.163 -6.275 -7.250 1.00 89.44 106 LEU A O 1
ATOM 857 N N . LEU A 1 107 ? -7.256 -4.053 -7.593 1.00 89.94 107 LEU A N 1
ATOM 858 C CA . LEU A 1 107 ? -8.522 -3.851 -6.880 1.00 89.94 107 LEU A CA 1
ATOM 859 C C . LEU A 1 107 ? -9.672 -4.633 -7.530 1.00 89.94 107 LEU A C 1
ATOM 861 O O . LEU A 1 107 ? -10.423 -5.311 -6.829 1.00 89.94 107 LEU A O 1
ATOM 865 N N . ALA A 1 108 ? -9.774 -4.604 -8.863 1.00 90.25 108 ALA A N 1
ATOM 866 C CA . ALA A 1 108 ? -10.772 -5.384 -9.593 1.00 90.25 108 ALA A CA 1
ATOM 867 C C . ALA A 1 108 ? -10.602 -6.897 -9.363 1.00 90.25 108 ALA A C 1
ATOM 869 O O . ALA A 1 108 ? -11.580 -7.603 -9.118 1.00 90.25 108 ALA A O 1
ATOM 870 N N . ALA A 1 109 ? -9.364 -7.397 -9.370 1.00 88.25 109 ALA A N 1
ATOM 871 C CA . ALA A 1 109 ? -9.078 -8.805 -9.107 1.00 88.25 109 ALA A CA 1
ATOM 872 C C . ALA A 1 109 ? -9.443 -9.221 -7.670 1.00 88.25 109 ALA A C 1
ATOM 874 O O . ALA A 1 109 ? -9.989 -10.307 -7.471 1.00 88.25 109 ALA A O 1
ATOM 875 N N . ILE A 1 110 ? -9.180 -8.363 -6.675 1.00 88.06 110 ILE A N 1
ATOM 876 C CA . ILE A 1 110 ? -9.601 -8.586 -5.281 1.00 88.06 110 ILE A CA 1
ATOM 877 C C . ILE A 1 110 ? -11.130 -8.673 -5.195 1.00 88.06 110 ILE A C 1
ATOM 879 O O . ILE A 1 110 ? -11.653 -9.603 -4.581 1.00 88.06 110 ILE A O 1
ATOM 883 N N . GLN A 1 111 ? -11.842 -7.751 -5.849 1.00 89.44 111 GLN A N 1
ATOM 884 C CA . GLN A 1 111 ? -13.305 -7.723 -5.857 1.00 89.44 111 GLN A CA 1
ATOM 885 C C . GLN A 1 111 ? -13.906 -9.002 -6.460 1.00 89.44 111 GLN A C 1
ATOM 887 O O . GLN A 1 111 ? -14.806 -9.596 -5.863 1.00 89.44 111 GLN A O 1
ATOM 892 N N . VAL A 1 112 ? -13.397 -9.447 -7.615 1.00 89.12 112 VAL A N 1
ATOM 893 C CA . VAL A 1 112 ? -13.858 -10.676 -8.283 1.00 89.12 112 VAL A CA 1
ATOM 894 C C . VAL A 1 112 ? -13.601 -11.901 -7.407 1.00 89.12 112 VAL A C 1
ATOM 896 O O . VAL A 1 112 ? -14.493 -12.726 -7.228 1.00 89.12 112 VAL A O 1
ATOM 899 N N . PHE A 1 113 ? -12.409 -12.010 -6.814 1.00 84.38 113 PHE A N 1
ATOM 900 C CA . PHE A 1 113 ? -12.076 -13.129 -5.931 1.00 84.38 113 PHE A CA 1
ATOM 901 C C . PHE A 1 113 ? -13.006 -13.191 -4.711 1.00 84.38 113 PHE A C 1
ATOM 903 O O . PHE A 1 113 ? -13.500 -14.261 -4.359 1.00 84.38 113 PHE A O 1
ATOM 910 N N . TYR A 1 114 ? -13.301 -12.040 -4.102 1.00 79.00 114 TYR A N 1
ATOM 911 C CA . TYR A 1 114 ? -14.196 -11.967 -2.950 1.00 79.00 114 TYR A CA 1
ATOM 912 C C . TYR A 1 114 ? -15.640 -12.368 -3.290 1.00 79.00 114 TYR A C 1
ATOM 914 O O . TYR A 1 114 ? -16.293 -13.042 -2.494 1.00 79.00 114 TYR A O 1
ATOM 922 N N . GLN A 1 115 ? -16.139 -11.988 -4.471 1.00 73.75 115 GLN A N 1
ATOM 923 C CA . GLN A 1 115 ? -17.464 -12.406 -4.942 1.00 73.75 115 GLN A CA 1
ATOM 924 C C . GLN A 1 115 ? -17.528 -13.913 -5.215 1.00 73.75 115 GLN A C 1
ATOM 926 O O . GLN A 1 115 ? -18.502 -14.550 -4.823 1.00 73.75 115 GLN A O 1
ATOM 931 N N . SER A 1 116 ? -16.485 -14.492 -5.813 1.00 70.81 116 SER A N 1
ATOM 932 C CA . SER A 1 116 ? -16.428 -15.929 -6.108 1.00 70.81 116 SER A CA 1
ATOM 933 C C . SER A 1 116 ? -16.326 -16.811 -4.860 1.00 70.81 116 SER A C 1
ATOM 935 O O . SER A 1 116 ? -16.851 -17.913 -4.873 1.00 70.81 116 SER A O 1
ATOM 937 N N . CYS A 1 117 ? -15.687 -16.352 -3.777 1.00 63.06 117 CYS A N 1
ATOM 938 C CA . CYS A 1 117 ? -15.603 -17.105 -2.515 1.00 63.06 117 CYS A CA 1
ATOM 939 C C . CYS A 1 117 ? -16.859 -17.002 -1.628 1.00 63.06 117 CYS A C 1
ATOM 941 O O . CYS A 1 117 ? -16.916 -17.653 -0.586 1.00 63.06 117 CYS A O 1
ATOM 943 N N . ARG A 1 118 ? -17.835 -16.158 -1.988 1.00 56.19 118 ARG A N 1
ATOM 944 C CA . ARG A 1 118 ? -19.128 -16.037 -1.286 1.00 56.19 118 ARG A CA 1
ATOM 945 C C . ARG A 1 118 ? -20.243 -16.904 -1.891 1.00 56.19 118 ARG A C 1
ATOM 947 O O . ARG A 1 118 ? -21.335 -16.909 -1.325 1.00 56.19 118 ARG A O 1
ATOM 954 N N . LEU A 1 119 ? -19.982 -17.580 -3.011 1.00 45.44 119 LEU A N 1
ATOM 955 C CA . LEU A 1 119 ? -20.858 -18.570 -3.649 1.00 45.44 119 LEU A CA 1
ATOM 956 C C . LEU A 1 119 ? -20.380 -19.983 -3.302 1.00 45.44 119 LEU A C 1
ATOM 958 O O . LEU A 1 119 ? -21.260 -20.855 -3.144 1.00 45.44 119 LEU A O 1
#

Radius of gyration: 17.78 Å; Cα contacts (8 Å, |Δi|>4): 131; chains: 1; bounding box: 46×42×38 Å

pLDDT: mean 81.18, std 13.8, range [40.16, 97.38]

Foldseek 3Di:
DVVQLLPFDFDVSPLQKDKDKDQDLVVLVVVQVVQLVVLVCCVPPPDDPVRVVVCVVVVDDSHDCCSRPPNIDIDMDGHQWDADPVRDIDGGPPSVVRSVRSVVSVVVVVVVVVVVVVD

Mean predicted aligned error: 8.41 Å

Secondary structure (DSSP, 8-state):
-HHHHTTS--GGG---EEEEEE--HHHHHHHHHHHHHHHHHIIIII--HHHHHHHGGGT--S--THHHHSS-EEEEEEPSEEE-TTS-EEE-TTHHHHHHHHHHHHHHHHHHHHHHTT-

Sequence (119 aa):
MHQASGTSPSGAHTEPWTFIVVQDPEMKSAIREIVEEEEELNYNQRMSRQWVTDLKPFATKPVKPYLSDAPALVLVFRQTHSWREDGKKRMHYYSEISTAIAAGILLAAIQVFYQSCRL